Protein AF-A0A2G8JZD8-F1 (afdb_monomer)

Organism: Stichopus japonicus (NCBI:txid307972)

Nearest PDB structures (foldseek):
  2my3-assembly1_A  TM=3.533E-01  e=1.174E+00  Saccharomyces cerevisiae S288C
  2cpd-assembly1_A  TM=4.461E-01  e=5.438E+00  Homo sapiens
  8w2o-assembly1_F  TM=4.023E-01  e=7.977E+00  Saccharomyces cerevisiae S288C
  6n7r-assembly1_F  TM=4.042E-01  e=7.484E+00  Saccharomyces cerevisiae S288C

Structure (mmCIF, N/CA/C/O backbone):
data_AF-A0A2G8JZD8-F1
#
_entry.id   AF-A0A2G8JZD8-F1
#
loop_
_atom_site.group_PDB
_atom_site.id
_atom_site.type_symbol
_atom_site.label_atom_id
_atom_site.label_alt_id
_atom_site.label_comp_id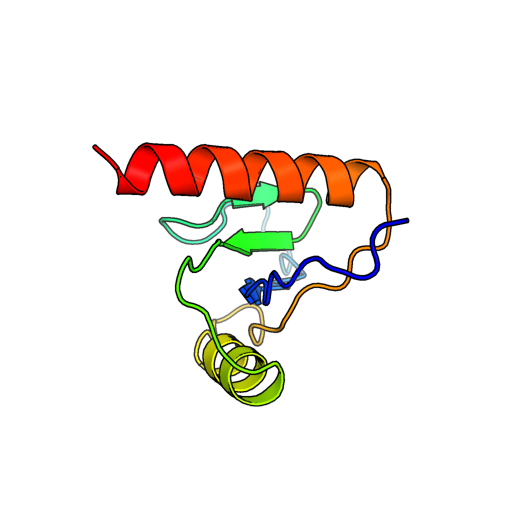
_atom_site.label_asym_id
_atom_site.label_entity_id
_atom_site.label_seq_id
_atom_site.pdbx_PDB_ins_code
_atom_site.Cartn_x
_atom_site.Cartn_y
_atom_site.Cartn_z
_atom_site.occupancy
_atom_site.B_iso_or_equiv
_atom_site.auth_seq_id
_atom_site.auth_comp_id
_atom_site.auth_asym_id
_atom_site.auth_atom_id
_atom_site.pdbx_PDB_model_num
ATOM 1 N N . MET A 1 1 ? 1.018 18.666 1.213 1.00 46.00 1 MET A N 1
ATOM 2 C CA . MET A 1 1 ? -0.354 18.653 1.760 1.00 46.00 1 MET A CA 1
ATOM 3 C C . MET A 1 1 ? -0.966 17.268 1.527 1.00 46.00 1 MET A C 1
ATOM 5 O O . MET A 1 1 ? -1.848 17.122 0.705 1.00 46.00 1 MET A O 1
ATOM 9 N N . LEU A 1 2 ? -0.434 16.237 2.199 1.00 36.81 2 LEU A N 1
ATOM 10 C CA . LEU A 1 2 ? -0.883 14.831 2.105 1.00 36.81 2 LEU A CA 1
ATOM 11 C C . LEU A 1 2 ? -0.525 14.070 3.401 1.00 36.81 2 LEU A C 1
ATOM 13 O O . LEU A 1 2 ? -0.177 12.900 3.400 1.00 36.81 2 LEU A O 1
ATOM 17 N N . LYS A 1 3 ? -0.588 14.772 4.541 1.00 44.44 3 LYS A N 1
ATOM 18 C CA . LYS A 1 3 ? -0.393 14.195 5.884 1.00 44.44 3 LYS A CA 1
ATOM 19 C C . LYS A 1 3 ? -1.698 13.639 6.494 1.00 44.44 3 LYS A C 1
ATOM 21 O O . LYS A 1 3 ? -1.722 13.318 7.671 1.00 44.44 3 LYS A O 1
ATOM 26 N N . PHE A 1 4 ? -2.778 13.533 5.713 1.00 43.09 4 PHE A N 1
ATOM 27 C CA . PHE A 1 4 ? -4.140 13.243 6.197 1.00 43.09 4 PHE A CA 1
ATOM 28 C C . PHE A 1 4 ? -4.875 12.192 5.371 1.00 43.09 4 PHE A C 1
ATOM 30 O O . PHE A 1 4 ? -6.069 1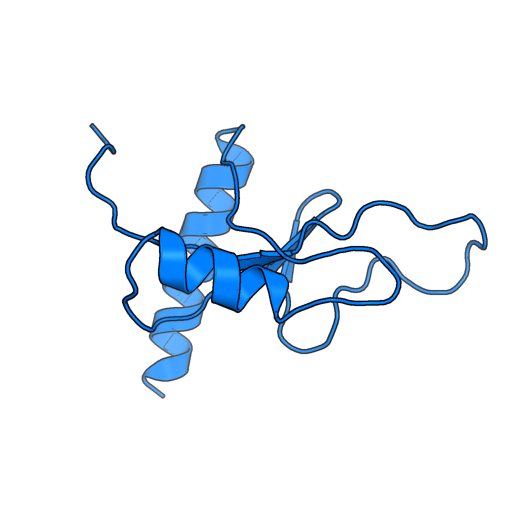2.288 5.108 1.00 43.09 4 PHE A O 1
ATOM 37 N N . ILE A 1 5 ? -4.153 11.162 4.961 1.00 44.31 5 ILE A N 1
ATOM 38 C CA . ILE A 1 5 ? -4.783 9.953 4.470 1.00 44.31 5 ILE A CA 1
ATOM 39 C C . ILE A 1 5 ? -4.103 8.807 5.224 1.00 44.31 5 ILE A C 1
ATOM 41 O O . ILE A 1 5 ? -3.086 8.286 4.799 1.00 44.31 5 ILE A O 1
ATOM 45 N N . ALA A 1 6 ? -4.485 8.484 6.458 1.00 40.72 6 ALA A N 1
ATOM 46 C CA . ALA A 1 6 ? -5.667 7.676 6.772 1.00 40.72 6 ALA A CA 1
ATOM 47 C C . ALA A 1 6 ? -5.808 6.371 5.956 1.00 40.72 6 ALA A C 1
ATOM 49 O O . ALA A 1 6 ? -6.826 5.700 6.083 1.00 40.72 6 ALA A O 1
ATOM 50 N N . TYR A 1 7 ? -4.818 5.971 5.149 1.00 47.59 7 TYR A N 1
ATOM 51 C CA . TYR A 1 7 ? -4.795 4.666 4.493 1.00 47.59 7 TYR A CA 1
ATOM 52 C C . TYR A 1 7 ? -3.658 3.864 5.081 1.00 47.59 7 TYR A C 1
ATOM 54 O O . TYR A 1 7 ? -2.517 3.858 4.650 1.00 47.59 7 TYR A O 1
ATOM 62 N N . VAL A 1 8 ? -4.037 3.214 6.158 1.00 50.34 8 VAL A N 1
ATOM 63 C CA . VAL A 1 8 ? -3.451 2.009 6.686 1.00 50.34 8 VAL A CA 1
ATOM 64 C C . VAL A 1 8 ? -3.429 0.956 5.567 1.00 50.34 8 VAL A C 1
ATOM 66 O O . VAL A 1 8 ? -4.403 0.237 5.349 1.00 50.34 8 VAL A O 1
ATOM 69 N N . VAL A 1 9 ? -2.376 0.957 4.747 1.00 54.09 9 VAL A N 1
ATOM 70 C CA . VAL A 1 9 ? -2.288 0.060 3.590 1.00 54.09 9 VAL A CA 1
ATOM 71 C C . VAL A 1 9 ? -1.491 -1.170 3.965 1.00 54.09 9 VAL A C 1
ATOM 73 O O . VAL A 1 9 ? -0.307 -1.066 4.266 1.00 54.09 9 VAL A O 1
ATOM 76 N N . CYS A 1 10 ? -2.132 -2.329 3.895 1.00 56.03 10 CYS A N 1
ATOM 77 C CA . CYS A 1 10 ? -1.463 -3.596 4.098 1.00 56.03 10 CYS A CA 1
ATOM 78 C C . CYS A 1 10 ? -0.755 -4.063 2.834 1.00 56.03 10 CYS A C 1
ATOM 80 O O . CYS A 1 10 ? -1.393 -4.451 1.860 1.00 56.03 10 CYS A O 1
ATOM 82 N N . ILE A 1 11 ? 0.565 -3.994 2.809 1.00 58.88 11 ILE A N 1
ATOM 83 C CA . ILE A 1 11 ? 1.352 -4.185 1.597 1.00 58.88 11 ILE A CA 1
ATOM 84 C C . ILE A 1 11 ? 2.427 -5.227 1.859 1.00 58.88 11 ILE A C 1
ATOM 86 O O . ILE A 1 11 ? 3.397 -5.022 2.580 1.00 58.88 11 ILE A O 1
ATOM 90 N N . ILE A 1 12 ? 2.251 -6.391 1.245 1.00 58.44 12 ILE A N 1
ATOM 91 C CA . ILE A 1 12 ? 3.227 -7.463 1.349 1.00 58.44 12 ILE A CA 1
ATOM 92 C C . ILE A 1 12 ? 4.453 -7.103 0.513 1.00 58.44 12 ILE A C 1
ATOM 94 O O . ILE A 1 12 ? 4.435 -7.089 -0.720 1.00 58.44 12 ILE A O 1
ATOM 98 N N . VAL A 1 13 ? 5.578 -6.916 1.186 1.00 56.34 13 VAL A N 1
ATOM 99 C CA . VAL A 1 13 ? 6.882 -6.898 0.534 1.00 56.34 13 VAL A CA 1
ATOM 100 C C . VAL A 1 13 ? 7.379 -8.344 0.450 1.00 56.34 13 VAL A C 1
ATOM 102 O O . VAL A 1 13 ? 8.077 -8.836 1.326 1.00 56.34 13 VAL A O 1
ATOM 105 N N . ALA A 1 14 ? 6.985 -9.058 -0.605 1.00 54.06 14 ALA A N 1
ATOM 106 C CA . ALA A 1 14 ? 7.580 -10.345 -0.955 1.00 54.06 14 ALA A CA 1
ATOM 107 C C . ALA A 1 14 ? 8.724 -10.094 -1.945 1.00 54.06 14 ALA A C 1
ATOM 109 O O . ALA A 1 14 ? 8.481 -10.064 -3.152 1.00 54.06 14 ALA A O 1
ATOM 110 N N . VAL A 1 15 ? 9.957 -9.887 -1.466 1.00 54.03 15 VAL A N 1
ATOM 111 C CA . VAL A 1 15 ? 11.114 -9.755 -2.372 1.00 54.03 15 VAL A CA 1
ATOM 112 C C . VAL A 1 15 ? 11.860 -11.078 -2.520 1.00 54.03 15 VAL A C 1
ATOM 114 O O . VAL A 1 15 ? 12.128 -11.777 -1.552 1.00 54.03 15 VAL A O 1
ATOM 117 N N . GLN A 1 16 ? 12.266 -11.302 -3.771 1.00 50.31 16 GLN A N 1
ATOM 118 C CA . GLN A 1 16 ? 13.233 -12.262 -4.313 1.00 50.31 16 GLN A CA 1
ATOM 119 C C . GLN A 1 16 ? 12.685 -13.617 -4.780 1.00 50.31 16 GLN A C 1
ATOM 121 O O . GLN A 1 16 ? 12.378 -14.536 -4.028 1.00 50.31 16 GLN A O 1
ATOM 126 N N . ALA A 1 17 ? 12.660 -13.734 -6.112 1.00 46.28 17 ALA A N 1
ATOM 127 C CA . ALA A 1 17 ? 12.846 -14.994 -6.803 1.00 46.28 17 ALA A CA 1
ATOM 128 C C . ALA A 1 17 ? 14.254 -15.506 -6.471 1.00 46.28 17 ALA A C 1
ATOM 130 O O . ALA A 1 17 ? 15.242 -14.960 -6.963 1.00 46.28 17 ALA A O 1
ATOM 131 N N . ASN A 1 18 ? 14.346 -16.540 -5.639 1.00 48.31 18 ASN A N 1
ATOM 132 C CA . ASN A 1 18 ? 15.504 -17.419 -5.711 1.00 48.31 18 ASN A CA 1
ATOM 133 C C . ASN A 1 18 ? 15.449 -18.102 -7.079 1.00 48.31 18 ASN A C 1
ATOM 135 O O . ASN A 1 18 ? 14.375 -18.515 -7.519 1.00 48.31 18 ASN A O 1
ATOM 139 N N . GLY A 1 19 ? 16.577 -18.075 -7.784 1.00 52.59 19 GLY A N 1
ATOM 140 C CA . GLY A 1 19 ? 16.665 -18.449 -9.186 1.00 52.59 19 GLY A CA 1
ATOM 141 C C . GLY A 1 19 ? 16.073 -19.825 -9.458 1.00 52.59 19 GLY A C 1
ATOM 142 O O . GLY A 1 19 ? 16.609 -20.814 -8.993 1.00 52.59 19 GLY A O 1
ATOM 143 N N . ASP A 1 20 ? 14.982 -19.831 -10.216 1.00 48.38 20 ASP A N 1
ATOM 144 C CA . ASP A 1 20 ? 14.687 -20.776 -11.287 1.00 48.38 20 ASP A CA 1
ATOM 145 C C . ASP A 1 20 ? 13.663 -20.090 -12.197 1.00 48.38 20 ASP A C 1
ATOM 147 O O . ASP A 1 20 ? 12.579 -19.674 -11.779 1.00 48.38 20 ASP A O 1
ATOM 151 N N . TYR A 1 21 ? 14.057 -19.870 -13.447 1.00 49.72 21 TYR A N 1
ATOM 152 C CA . TYR A 1 21 ? 13.446 -18.942 -14.403 1.00 49.72 21 TYR A CA 1
ATOM 153 C C . TYR A 1 21 ? 12.050 -19.354 -14.928 1.00 49.72 21 TYR A C 1
ATOM 155 O O . TYR A 1 21 ? 11.679 -18.951 -16.028 1.00 49.72 21 TYR A O 1
ATOM 163 N N . LEU A 1 22 ? 11.251 -20.133 -14.183 1.00 54.09 22 LEU A N 1
ATOM 164 C CA . LEU A 1 22 ? 10.042 -20.769 -14.732 1.00 54.09 22 LEU A CA 1
ATOM 165 C C . LEU A 1 22 ? 8.726 -20.628 -13.951 1.00 54.09 22 LEU A C 1
ATOM 167 O O . LEU A 1 22 ? 7.708 -21.051 -14.485 1.00 54.09 22 LEU A O 1
ATOM 171 N N . CYS A 1 23 ? 8.657 -19.959 -12.792 1.00 48.44 23 CYS A N 1
ATOM 172 C CA . CYS A 1 23 ? 7.358 -19.718 -12.130 1.00 48.44 23 CYS A CA 1
ATOM 173 C C . CYS A 1 23 ? 7.180 -18.291 -11.597 1.00 48.44 23 CYS A C 1
ATOM 175 O O . CYS A 1 23 ? 7.019 -18.038 -10.406 1.00 48.44 23 CYS A O 1
ATOM 177 N N . SER A 1 24 ? 7.072 -17.386 -12.570 1.00 50.41 24 SER A N 1
ATOM 178 C CA . SER A 1 24 ? 6.171 -16.231 -12.589 1.00 50.41 24 SER A CA 1
ATOM 179 C C . SER A 1 24 ? 6.413 -15.099 -11.577 1.00 50.41 24 SER A C 1
ATOM 181 O O . SER A 1 24 ? 6.429 -15.267 -10.357 1.00 50.41 24 SER A O 1
ATOM 183 N N . ARG A 1 25 ? 6.477 -13.876 -12.109 1.00 55.38 25 ARG A N 1
ATOM 184 C CA . ARG A 1 25 ? 6.341 -12.605 -11.381 1.00 55.38 25 ARG A CA 1
ATOM 185 C C . ARG A 1 25 ? 4.918 -12.421 -10.810 1.00 55.38 25 ARG A C 1
ATOM 187 O O . ARG A 1 25 ? 4.379 -11.322 -10.843 1.00 55.38 25 ARG A O 1
ATOM 194 N N . SER A 1 26 ? 4.280 -13.497 -10.361 1.00 70.00 26 SER A N 1
ATOM 195 C CA . SER A 1 26 ? 2.893 -13.489 -9.912 1.00 70.00 26 SER A CA 1
ATOM 196 C C . SER A 1 26 ? 2.847 -13.202 -8.429 1.00 70.00 26 SER A C 1
ATOM 198 O O . SER A 1 26 ? 3.481 -13.896 -7.626 1.00 70.00 26 SER A O 1
ATOM 200 N N . CYS A 1 27 ? 2.063 -12.199 -8.068 1.00 76.00 27 CYS A N 1
ATOM 201 C CA . CYS A 1 27 ? 1.56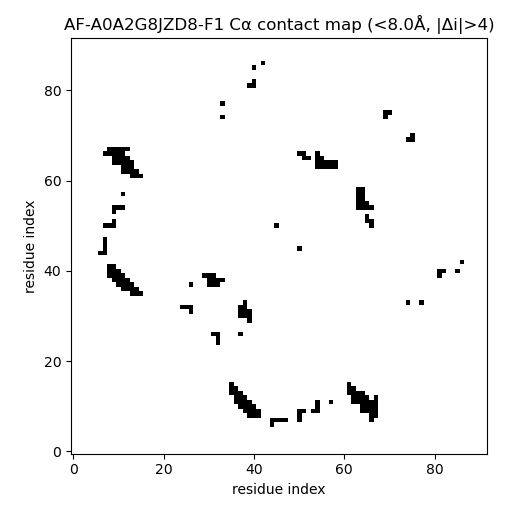7 -12.084 -6.713 1.00 76.00 27 CYS A CA 1
ATOM 202 C C . CYS A 1 27 ? 0.526 -13.185 -6.442 1.00 76.00 27 CYS A C 1
ATOM 204 O O . CYS A 1 27 ? -0.037 -13.740 -7.392 1.00 76.00 27 CYS A O 1
ATOM 206 N N . PRO A 1 28 ? 0.261 -13.530 -5.169 1.00 76.31 28 PRO A N 1
ATOM 207 C CA . PRO A 1 28 ? -0.808 -14.465 -4.839 1.00 76.31 28 PRO A CA 1
ATOM 208 C C . PRO A 1 28 ? -2.170 -13.976 -5.372 1.00 76.31 28 PRO A C 1
ATOM 210 O O . PRO A 1 28 ? -2.328 -12.787 -5.661 1.00 76.31 28 PRO A O 1
ATOM 213 N N . PRO A 1 29 ? -3.188 -14.847 -5.469 1.00 77.69 29 PRO A N 1
ATOM 214 C CA . PRO A 1 29 ? -4.527 -14.434 -5.881 1.00 77.69 29 PRO A CA 1
ATOM 215 C C . PRO A 1 29 ? -5.043 -13.240 -5.066 1.00 77.69 29 PRO A C 1
ATOM 217 O O . PRO A 1 29 ? -4.884 -13.205 -3.844 1.00 77.69 29 PRO A O 1
ATOM 220 N N . PHE A 1 30 ? -5.685 -12.283 -5.742 1.00 78.19 30 PHE A N 1
ATOM 221 C CA . PHE A 1 30 ? -6.214 -11.035 -5.161 1.00 78.19 30 PHE A CA 1
ATOM 222 C C . PHE A 1 30 ? -5.156 -10.011 -4.701 1.00 78.19 30 PHE A C 1
ATOM 224 O O . PHE A 1 30 ? -5.488 -9.065 -3.986 1.00 78.19 30 PHE A O 1
ATOM 231 N N . TRP A 1 31 ? -3.899 -10.176 -5.121 1.00 81.56 31 TRP A N 1
ATOM 232 C CA . TRP A 1 31 ? -2.821 -9.196 -4.957 1.00 81.56 31 TRP A CA 1
ATOM 233 C C . TRP A 1 31 ? -2.414 -8.616 -6.312 1.00 81.56 31 TRP A C 1
ATOM 235 O O . TRP A 1 31 ? -2.484 -9.295 -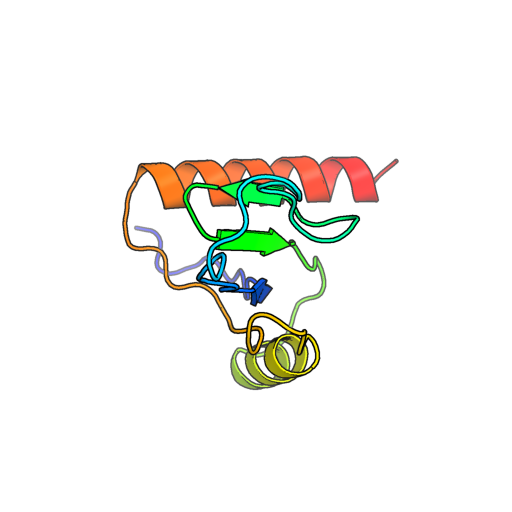7.334 1.00 81.56 31 TRP A O 1
ATOM 245 N N . THR A 1 32 ? -1.946 -7.370 -6.312 1.00 83.50 32 THR A N 1
ATOM 246 C CA . THR A 1 32 ? -1.512 -6.661 -7.524 1.00 83.50 32 THR A CA 1
ATOM 247 C C . THR A 1 32 ? -0.011 -6.404 -7.472 1.00 83.50 32 THR A C 1
ATOM 249 O O . THR A 1 32 ? 0.497 -5.920 -6.463 1.00 83.50 32 THR A O 1
ATOM 252 N N . SER A 1 33 ? 0.711 -6.724 -8.545 1.00 84.88 33 SER A N 1
ATOM 253 C CA . SER A 1 33 ? 2.154 -6.484 -8.633 1.00 84.88 33 SER A CA 1
ATOM 254 C C . SER A 1 33 ? 2.463 -5.054 -9.064 1.00 84.88 33 SER A C 1
ATOM 256 O O . SER A 1 33 ? 1.906 -4.584 -10.056 1.00 84.88 33 SER A O 1
ATOM 258 N N . PHE A 1 34 ? 3.431 -4.423 -8.406 1.00 83.50 34 PHE A N 1
ATOM 259 C CA . PHE A 1 34 ? 4.073 -3.203 -8.893 1.00 83.50 34 PHE A CA 1
ATOM 260 C C . PHE A 1 34 ? 5.565 -3.249 -8.557 1.00 83.50 34 PHE A C 1
ATOM 262 O O . PHE A 1 34 ? 5.960 -3.563 -7.433 1.00 83.50 34 PHE A O 1
ATOM 269 N N . GLY A 1 35 ? 6.420 -3.020 -9.555 1.00 81.88 35 GLY A N 1
ATOM 270 C CA . GLY A 1 35 ? 7.863 -3.207 -9.405 1.00 81.88 35 GLY A CA 1
ATOM 271 C C . GLY A 1 35 ? 8.226 -4.633 -8.966 1.00 81.88 35 GLY A C 1
ATOM 272 O O . GLY A 1 35 ? 8.059 -5.588 -9.725 1.00 81.88 35 GLY A O 1
ATOM 273 N N . ARG A 1 36 ? 8.759 -4.769 -7.746 1.00 78.19 36 ARG A N 1
ATOM 274 C CA . ARG A 1 36 ? 9.182 -6.049 -7.140 1.00 78.19 36 ARG A CA 1
ATOM 275 C C . ARG A 1 36 ? 8.328 -6.467 -5.937 1.00 7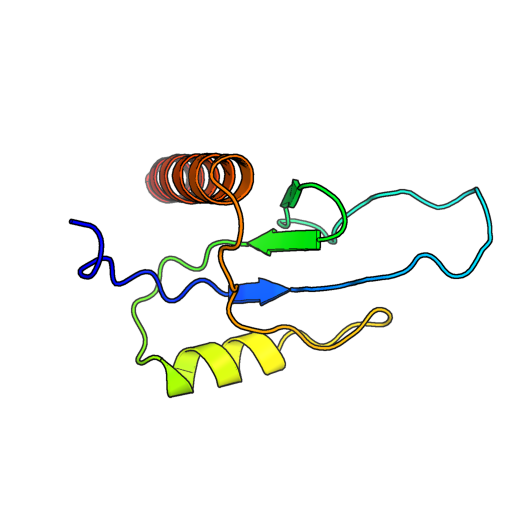8.19 36 ARG A C 1
ATOM 277 O O . ARG A 1 36 ? 8.717 -7.391 -5.232 1.00 78.19 36 ARG A O 1
ATOM 284 N N . SER A 1 37 ? 7.200 -5.796 -5.717 1.00 78.50 37 SER A N 1
ATOM 285 C CA . SER A 1 37 ? 6.366 -5.951 -4.523 1.00 78.50 37 SER A CA 1
ATOM 286 C C . SER A 1 37 ? 4.922 -6.310 -4.884 1.00 78.50 37 SER A C 1
ATOM 288 O O . SER A 1 37 ? 4.485 -6.134 -6.027 1.00 78.50 37 SER A O 1
ATOM 290 N N . CYS A 1 38 ? 4.183 -6.824 -3.897 1.00 81.81 38 CYS A N 1
ATOM 291 C CA . CYS A 1 38 ? 2.802 -7.271 -4.045 1.00 81.81 38 CYS A CA 1
ATOM 292 C C . CYS A 1 38 ? 1.873 -6.505 -3.104 1.00 81.81 38 CYS A C 1
ATOM 294 O O . CYS A 1 38 ? 2.030 -6.498 -1.888 1.00 81.81 38 CYS A O 1
ATOM 296 N N . TYR A 1 39 ? 0.840 -5.898 -3.666 1.00 82.06 39 TYR A N 1
ATOM 297 C CA . TYR A 1 39 ? 0.016 -4.919 -2.975 1.00 82.06 39 TYR A CA 1
ATOM 298 C C . TYR A 1 39 ? -1.430 -5.399 -2.868 1.00 82.06 39 TYR A C 1
ATOM 300 O O . TYR A 1 39 ? -1.9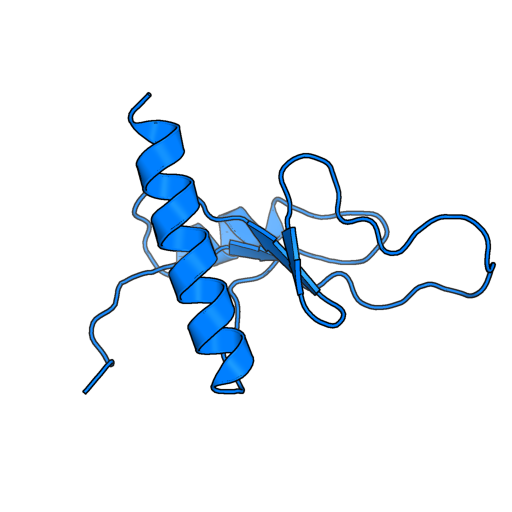69 -5.972 -3.820 1.00 82.06 39 TYR A O 1
ATOM 308 N N . ARG A 1 40 ? -2.078 -5.146 -1.725 1.00 83.38 40 ARG A N 1
ATOM 309 C CA . ARG A 1 40 ? -3.511 -5.398 -1.545 1.00 83.38 40 ARG A CA 1
ATOM 310 C C . ARG A 1 40 ? -4.145 -4.342 -0.657 1.00 83.38 40 ARG A C 1
ATOM 312 O O . ARG A 1 40 ? -3.653 -4.011 0.411 1.00 83.38 40 ARG A O 1
ATOM 319 N N . TYR A 1 41 ? -5.287 -3.830 -1.086 1.00 82.69 41 TYR A N 1
ATOM 320 C CA . TYR A 1 41 ? -6.056 -2.906 -0.271 1.00 82.69 41 TYR A CA 1
ATOM 321 C C . TYR A 1 41 ? -7.027 -3.662 0.640 1.00 82.69 41 TYR A C 1
ATOM 323 O O . TYR A 1 41 ? -7.760 -4.542 0.190 1.00 82.69 41 TYR A O 1
ATOM 331 N N . PHE A 1 42 ? -7.060 -3.282 1.916 1.00 78.06 42 PHE A N 1
ATOM 332 C CA . PHE A 1 42 ? -8.075 -3.722 2.866 1.00 78.06 42 PHE A CA 1
ATOM 333 C C . PHE A 1 42 ? -8.873 -2.488 3.279 1.00 78.06 42 PHE A C 1
ATOM 335 O O . PHE A 1 42 ? -8.358 -1.612 3.965 1.00 78.06 42 PHE A O 1
ATOM 342 N N . GLY A 1 43 ? -10.129 -2.404 2.841 1.00 75.19 43 GLY A N 1
ATOM 343 C CA . GLY A 1 43 ? -10.979 -1.225 3.043 1.00 75.19 43 GLY A CA 1
ATOM 344 C C . GLY A 1 43 ? -11.447 -0.977 4.477 1.00 75.19 43 GLY A C 1
ATOM 345 O O . GLY A 1 43 ? -12.206 -0.040 4.702 1.00 75.19 43 GLY A O 1
ATOM 346 N N . GLN A 1 44 ? -11.021 -1.796 5.440 1.00 78.44 44 GLN A N 1
ATOM 347 C CA . GLN A 1 44 ? -11.445 -1.683 6.828 1.00 78.44 44 GLN A CA 1
ATOM 348 C C . GLN A 1 44 ? -10.530 -0.720 7.600 1.00 78.44 44 GLN A C 1
ATOM 350 O O . GLN A 1 44 ? -9.328 -0.986 7.691 1.00 78.44 44 GLN A O 1
ATOM 355 N N . PRO A 1 45 ? -11.070 0.368 8.180 1.00 73.62 45 PRO A N 1
ATOM 356 C CA . PRO A 1 45 ? -10.303 1.258 9.042 1.00 73.62 45 PRO A CA 1
ATOM 357 C C . PRO A 1 45 ? -9.759 0.503 10.257 1.00 73.62 45 PRO A C 1
ATOM 359 O O . PRO A 1 45 ? -10.480 -0.268 10.888 1.00 73.62 45 PRO A O 1
ATOM 362 N N . ARG A 1 46 ? -8.490 0.740 10.581 1.00 78.44 46 ARG A N 1
ATOM 363 C CA . ARG A 1 46 ? -7.789 0.200 11.753 1.00 78.44 46 ARG A CA 1
ATOM 364 C C . ARG A 1 46 ? -6.852 1.267 12.303 1.00 78.44 46 ARG A C 1
ATOM 366 O O . ARG A 1 46 ? -6.503 2.206 11.583 1.00 78.44 46 AR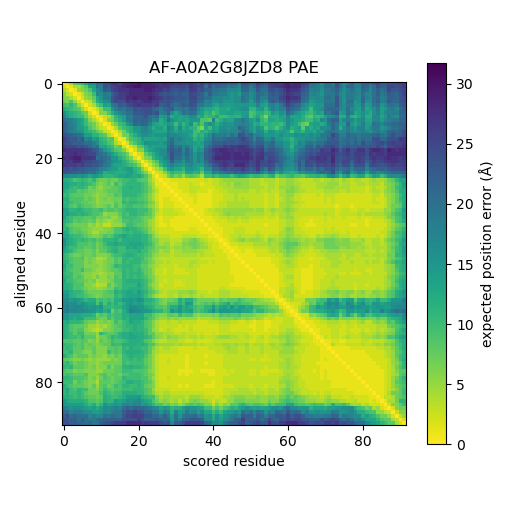G A O 1
ATOM 373 N N . THR A 1 47 ? -6.416 1.128 13.549 1.00 83.25 47 THR A N 1
ATOM 374 C CA . THR A 1 47 ? -5.244 1.875 14.020 1.00 83.25 47 THR A CA 1
ATOM 375 C C . THR A 1 47 ? -3.991 1.404 13.278 1.00 83.25 47 THR A C 1
ATOM 377 O O . THR A 1 47 ? -3.965 0.325 12.682 1.00 83.25 47 THR A O 1
ATOM 380 N N . TRP A 1 48 ? -2.931 2.211 13.308 1.00 80.50 48 TRP A N 1
ATOM 381 C CA . TRP A 1 48 ? -1.666 1.850 12.664 1.00 80.50 48 TRP A CA 1
ATOM 382 C C . TRP A 1 48 ? -1.126 0.503 13.179 1.00 80.50 48 TRP A C 1
ATOM 384 O O . TRP A 1 48 ? -0.747 -0.351 12.383 1.00 80.50 48 TRP A O 1
ATOM 394 N N . ILE A 1 49 ? -1.170 0.288 14.500 1.00 85.25 49 ILE A N 1
ATOM 395 C CA . ILE A 1 49 ? -0.658 -0.929 15.148 1.00 85.25 49 ILE A CA 1
ATOM 396 C C . ILE A 1 49 ? -1.482 -2.153 14.741 1.00 85.25 49 ILE A C 1
ATOM 398 O O . ILE A 1 49 ? -0.919 -3.138 14.278 1.00 85.25 49 ILE A O 1
ATOM 402 N N . GLU A 1 50 ? -2.812 -2.086 14.867 1.00 85.00 50 GLU A N 1
ATOM 403 C CA . GLU A 1 50 ? -3.703 -3.205 14.513 1.00 85.00 50 GLU A CA 1
ATOM 404 C C . GLU A 1 50 ? -3.532 -3.649 13.065 1.00 85.00 50 GLU A C 1
ATOM 406 O O . GLU A 1 50 ? -3.726 -4.813 12.724 1.00 85.00 50 GLU A O 1
ATOM 411 N N . ALA A 1 51 ? -3.198 -2.714 12.191 1.00 80.31 51 ALA A N 1
ATOM 412 C CA . ALA A 1 51 ? -3.027 -3.024 10.799 1.00 80.31 51 ALA A CA 1
ATOM 413 C C . ALA A 1 51 ? -1.669 -3.577 10.442 1.00 80.31 51 ALA A C 1
ATOM 415 O O . ALA A 1 51 ? -1.621 -4.496 9.640 1.00 80.31 51 ALA A O 1
ATOM 416 N N . GLU A 1 52 ? -0.594 -3.065 11.035 1.00 84.06 52 GLU A N 1
ATOM 417 C CA . GLU A 1 52 ? 0.714 -3.698 10.915 1.00 84.06 52 GLU A CA 1
ATOM 418 C C . GLU A 1 52 ? 0.641 -5.150 11.405 1.00 84.06 52 GLU A C 1
ATOM 420 O O . GLU A 1 52 ? 1.093 -6.054 10.710 1.00 84.06 52 GLU A O 1
ATOM 425 N N . GLU A 1 53 ? -0.032 -5.406 12.530 1.00 85.38 53 GLU A N 1
ATOM 426 C CA . GLU A 1 53 ? -0.268 -6.773 13.010 1.00 85.38 53 GLU A CA 1
ATOM 427 C C . GLU A 1 53 ? -1.140 -7.594 12.049 1.00 85.38 53 GLU A C 1
ATOM 429 O O . GLU A 1 53 ? -0.808 -8.740 11.736 1.00 85.38 53 GLU A O 1
ATOM 434 N N . ALA A 1 54 ? -2.207 -7.009 11.493 1.00 82.06 54 ALA A N 1
ATOM 435 C CA . ALA A 1 54 ? -2.990 -7.668 10.447 1.00 82.06 54 ALA A CA 1
ATOM 436 C C . ALA A 1 54 ? -2.133 -8.008 9.213 1.00 82.06 54 ALA A C 1
ATOM 438 O O . ALA A 1 54 ? -2.349 -9.044 8.584 1.00 82.06 54 ALA A O 1
ATOM 439 N N . CYS A 1 55 ? -1.146 -7.175 8.882 1.00 80.62 55 CYS A N 1
ATOM 440 C CA . CYS A 1 55 ? -0.242 -7.393 7.759 1.00 80.62 55 CYS A CA 1
ATOM 441 C C . CYS A 1 55 ? 0.778 -8.478 8.003 1.00 80.62 55 CYS A C 1
ATOM 443 O O . CYS A 1 55 ? 0.972 -9.326 7.132 1.00 80.62 55 CYS A O 1
ATOM 445 N N . LYS A 1 56 ? 1.340 -8.514 9.208 1.00 84.50 56 LYS A N 1
ATOM 446 C CA . LYS A 1 56 ? 2.191 -9.615 9.651 1.00 84.50 56 LYS A CA 1
ATOM 447 C C . LYS A 1 56 ? 1.436 -10.946 9.654 1.00 84.50 56 LYS A C 1
ATOM 449 O O . LYS A 1 56 ? 2.037 -11.990 9.425 1.00 84.50 56 LYS A O 1
ATOM 454 N N . GLY A 1 57 ? 0.112 -10.926 9.825 1.00 80.94 57 GLY A N 1
ATOM 455 C CA . GLY A 1 57 ? -0.740 -12.103 9.635 1.00 80.94 57 GLY A CA 1
ATOM 456 C C . GLY A 1 57 ? -0.640 -12.731 8.235 1.00 80.94 57 GLY A C 1
ATOM 457 O O . GLY A 1 57 ? -0.859 -13.932 8.084 1.00 80.94 57 GLY A O 1
ATOM 458 N N . PHE A 1 58 ? -0.257 -11.961 7.211 1.00 77.12 58 PHE A N 1
ATOM 459 C CA . PHE A 1 58 ? 0.020 -12.475 5.871 1.00 77.12 58 PHE A CA 1
ATOM 460 C C . PHE A 1 58 ? 1.504 -12.832 5.715 1.00 77.12 58 PHE A C 1
ATOM 462 O O . PHE A 1 58 ? 2.268 -12.141 5.040 1.00 77.12 58 PHE A O 1
ATOM 469 N N . ALA A 1 59 ? 1.912 -13.937 6.336 1.00 68.38 59 ALA A N 1
ATOM 470 C CA . ALA A 1 59 ? 3.214 -14.556 6.111 1.00 68.38 59 ALA A CA 1
ATOM 471 C C . ALA A 1 59 ? 3.133 -15.586 4.972 1.00 68.38 59 ALA A C 1
ATOM 473 O O . ALA A 1 59 ? 2.181 -16.363 4.883 1.00 68.38 59 ALA A O 1
ATOM 474 N N . GLY A 1 60 ? 4.139 -15.615 4.099 1.00 64.88 60 GLY A N 1
ATOM 475 C CA . GLY A 1 60 ? 4.239 -16.597 3.021 1.00 64.88 60 GLY A CA 1
ATOM 476 C C . GLY A 1 60 ? 5.665 -17.096 2.821 1.00 64.88 60 GLY A C 1
ATOM 477 O O . GLY A 1 60 ? 6.599 -16.658 3.486 1.00 64.88 60 GLY A O 1
ATOM 478 N N . THR A 1 61 ? 5.861 -17.971 1.834 1.00 54.84 61 THR A N 1
ATOM 479 C CA . THR A 1 61 ? 7.181 -18.533 1.474 1.00 54.84 61 THR A CA 1
ATOM 480 C C . THR A 1 61 ? 8.214 -17.487 1.038 1.00 54.84 61 THR A C 1
ATOM 482 O O . THR A 1 61 ? 9.379 -17.819 0.848 1.00 54.84 61 THR A O 1
ATOM 485 N N . ARG A 1 62 ? 7.790 -16.231 0.856 1.00 62.03 62 ARG A N 1
ATOM 486 C CA . ARG A 1 62 ? 8.586 -15.119 0.324 1.00 62.03 62 ARG A CA 1
ATOM 487 C C . ARG A 1 62 ? 8.741 -13.944 1.301 1.00 62.03 62 ARG A C 1
ATOM 489 O O . ARG A 1 62 ? 9.230 -12.899 0.887 1.00 62.03 62 ARG A O 1
ATOM 496 N N . GLY A 1 63 ? 8.311 -14.089 2.559 1.00 70.00 63 GLY A N 1
ATOM 497 C CA . GLY A 1 63 ? 8.463 -13.060 3.595 1.00 70.00 63 GLY A CA 1
ATOM 498 C C . GLY A 1 63 ? 7.206 -12.794 4.425 1.00 70.00 63 GLY A C 1
ATOM 499 O O . GLY A 1 63 ? 6.192 -13.486 4.301 1.00 70.00 63 GLY A O 1
ATOM 500 N N . LEU A 1 64 ? 7.309 -11.777 5.280 1.00 74.75 64 LEU A N 1
ATOM 501 C CA . LEU A 1 64 ? 6.250 -11.283 6.156 1.00 74.75 64 LEU A CA 1
ATOM 502 C C . LEU A 1 64 ? 5.577 -10.056 5.523 1.00 74.75 64 LEU A C 1
ATOM 504 O O . LEU A 1 64 ? 6.252 -9.206 4.942 1.00 74.75 64 LEU A O 1
ATOM 508 N N . GLY A 1 65 ? 4.252 -9.966 5.610 1.00 80.81 65 GLY A N 1
ATOM 509 C CA . GLY A 1 65 ? 3.521 -8.7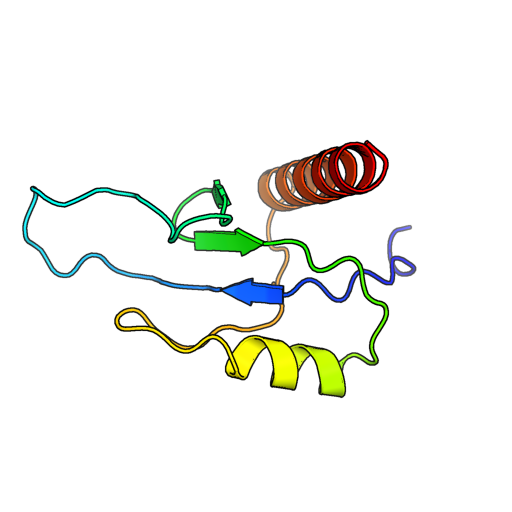74 5.193 1.00 80.81 65 GLY A CA 1
ATOM 510 C C . GLY A 1 65 ? 3.712 -7.607 6.159 1.00 80.81 65 GLY A C 1
ATOM 511 O O . GLY A 1 65 ? 3.818 -7.808 7.365 1.00 80.81 65 GLY A O 1
ATOM 512 N N . HIS A 1 66 ? 3.718 -6.383 5.629 1.00 84.44 66 HIS A N 1
ATOM 513 C CA . HIS A 1 66 ? 3.910 -5.157 6.408 1.00 84.44 66 HIS A CA 1
ATOM 514 C C . HIS A 1 66 ? 2.986 -4.045 5.910 1.00 84.44 66 HIS A C 1
ATOM 516 O O . HIS A 1 66 ? 2.313 -4.189 4.894 1.00 84.44 66 HIS A O 1
ATOM 522 N N . LEU A 1 67 ? 2.914 -2.918 6.607 1.00 83.56 67 LEU A N 1
ATOM 523 C CA . LEU A 1 67 ? 2.401 -1.690 6.009 1.00 83.56 67 LEU A CA 1
ATOM 524 C C . LEU A 1 67 ? 3.391 -1.158 4.963 1.00 83.56 67 LEU A C 1
ATOM 526 O O . LEU A 1 67 ? 4.605 -1.262 5.134 1.00 83.56 67 LEU A O 1
ATOM 530 N N . THR A 1 68 ? 2.893 -0.550 3.884 1.00 79.06 68 THR A N 1
ATOM 531 C CA . THR A 1 68 ? 3.805 0.031 2.881 1.00 79.06 68 THR A CA 1
ATOM 532 C C . THR A 1 68 ? 4.501 1.268 3.392 1.00 79.06 68 THR A C 1
ATOM 534 O O . THR A 1 68 ? 3.886 2.139 4.011 1.00 79.06 68 THR A O 1
ATOM 537 N N . SER A 1 69 ? 5.756 1.409 2.992 1.00 79.88 69 SER A N 1
ATOM 538 C CA . SER A 1 69 ? 6.352 2.716 2.763 1.00 79.88 69 SER A CA 1
ATOM 539 C C . SER A 1 69 ? 6.054 3.149 1.326 1.00 79.88 69 SER A C 1
ATOM 541 O O . SER A 1 69 ? 5.978 2.312 0.432 1.00 79.88 69 SER A O 1
ATOM 543 N N . ILE A 1 70 ? 5.836 4.447 1.110 1.00 80.31 70 ILE A N 1
ATOM 544 C CA . ILE A 1 70 ? 5.740 5.036 -0.230 1.00 80.31 70 ILE A CA 1
ATOM 545 C C . ILE A 1 70 ? 7.019 5.833 -0.438 1.00 80.31 70 ILE A C 1
ATOM 547 O O . ILE A 1 70 ? 7.272 6.785 0.304 1.00 80.31 70 ILE A O 1
ATOM 551 N N . VAL A 1 71 ? 7.834 5.432 -1.411 1.00 80.56 71 VAL A N 1
ATOM 552 C CA . VAL A 1 71 ? 9.171 6.015 -1.623 1.00 80.56 71 VAL A CA 1
ATOM 553 C C . VAL A 1 71 ? 9.327 6.711 -2.973 1.00 80.56 71 VAL A C 1
ATOM 555 O O . VAL A 1 71 ? 10.361 7.325 -3.226 1.00 80.56 71 VAL A O 1
ATOM 558 N N . SER A 1 72 ? 8.316 6.642 -3.841 1.00 84.38 72 SER A N 1
ATOM 559 C CA . SER A 1 72 ? 8.331 7.290 -5.156 1.00 84.38 72 SER A CA 1
ATOM 560 C C . SER A 1 72 ? 6.955 7.813 -5.567 1.00 84.38 72 SER A C 1
ATOM 562 O O . SER A 1 72 ? 5.923 7.372 -5.058 1.00 84.38 72 SER A O 1
ATOM 564 N N . GLU A 1 73 ? 6.942 8.756 -6.509 1.00 88.06 73 GLU A N 1
ATOM 565 C CA . GLU A 1 73 ? 5.710 9.298 -7.089 1.00 88.06 73 GLU A CA 1
ATOM 566 C C . GLU A 1 73 ? 4.943 8.248 -7.908 1.00 88.06 73 GLU A C 1
ATOM 568 O O . GLU A 1 73 ? 3.713 8.185 -7.831 1.00 88.06 73 GLU A O 1
ATOM 573 N N . ASP A 1 74 ? 5.658 7.373 -8.617 1.00 89.94 74 ASP A N 1
ATOM 574 C CA . ASP A 1 74 ? 5.052 6.269 -9.366 1.00 89.94 74 ASP A CA 1
ATOM 575 C C . ASP A 1 74 ? 4.357 5.279 -8.425 1.00 89.94 74 ASP A C 1
ATOM 577 O O . ASP A 1 74 ? 3.220 4.872 -8.671 1.00 89.94 74 ASP A O 1
ATOM 581 N N . GLU A 1 75 ? 4.999 4.939 -7.302 1.00 82.88 75 GLU A N 1
ATOM 582 C CA . GLU A 1 75 ? 4.391 4.098 -6.271 1.00 82.88 75 GLU A CA 1
ATOM 583 C C . GLU A 1 75 ? 3.167 4.781 -5.656 1.00 82.88 75 GLU A C 1
ATOM 585 O O . GLU A 1 75 ? 2.110 4.163 -5.544 1.00 82.88 75 GLU A O 1
ATOM 590 N N . ASN A 1 76 ? 3.256 6.072 -5.331 1.00 84.56 76 ASN A N 1
ATOM 591 C CA . ASN A 1 76 ? 2.118 6.833 -4.818 1.00 84.56 76 ASN A CA 1
ATOM 592 C C . ASN A 1 76 ? 0.921 6.822 -5.792 1.00 84.56 76 ASN A C 1
ATOM 594 O O . ASN A 1 76 ? -0.231 6.634 -5.384 1.00 84.56 76 ASN A O 1
ATOM 598 N N . SER A 1 77 ? 1.194 6.994 -7.087 1.00 89.19 77 SER A N 1
ATOM 599 C CA . SER A 1 77 ? 0.184 6.979 -8.149 1.00 89.19 77 SER A CA 1
ATOM 600 C C . SER A 1 77 ? -0.455 5.600 -8.298 1.00 89.19 77 SER A C 1
ATOM 602 O O . SER A 1 77 ? -1.683 5.488 -8.342 1.00 89.19 77 SER A O 1
ATOM 604 N N . PHE A 1 78 ? 0.358 4.542 -8.291 1.00 87.50 78 PHE A N 1
ATOM 605 C CA . PHE A 1 78 ? -0.114 3.162 -8.320 1.00 87.50 78 PHE A CA 1
ATOM 606 C C . PHE A 1 78 ? -1.009 2.830 -7.114 1.00 87.50 78 PHE A C 1
ATOM 608 O O . PHE A 1 78 ? -2.117 2.321 -7.293 1.00 87.50 78 PHE A O 1
ATOM 615 N N . ILE A 1 79 ? -0.584 3.171 -5.890 1.00 83.94 79 ILE A N 1
ATOM 616 C CA . ILE A 1 79 ? -1.377 2.950 -4.670 1.00 83.94 79 ILE A CA 1
ATOM 617 C C . ILE A 1 79 ? -2.715 3.683 -4.742 1.00 83.94 79 ILE A C 1
ATOM 619 O O . ILE A 1 79 ? -3.754 3.115 -4.397 1.00 83.94 79 ILE A O 1
ATOM 623 N N . THR A 1 80 ? -2.710 4.923 -5.231 1.00 84.19 80 THR A N 1
ATOM 624 C CA . THR A 1 80 ? -3.935 5.713 -5.396 1.00 84.19 80 THR A CA 1
ATOM 625 C C . THR A 1 80 ? -4.919 5.012 -6.334 1.00 84.19 80 THR A C 1
ATOM 627 O O . THR A 1 80 ? -6.091 4.859 -5.989 1.00 84.19 80 THR A O 1
ATOM 630 N N . GLN A 1 81 ? -4.450 4.520 -7.483 1.00 86.62 81 GLN A N 1
ATOM 631 C CA . GLN A 1 81 ? -5.287 3.779 -8.432 1.00 86.62 81 GLN A CA 1
ATOM 632 C C . GLN A 1 81 ? -5.809 2.466 -7.840 1.00 86.62 81 GLN A C 1
ATOM 634 O O . GLN A 1 81 ? -6.998 2.168 -7.967 1.00 86.62 81 GLN A O 1
ATOM 639 N N . LEU A 1 82 ? -4.955 1.712 -7.139 1.00 84.44 82 LEU A N 1
ATOM 640 C CA . LEU A 1 82 ? -5.331 0.455 -6.494 1.00 84.44 82 LEU A CA 1
ATOM 641 C C . LEU A 1 82 ? -6.456 0.657 -5.471 1.00 84.44 82 LEU A C 1
ATOM 643 O O . LEU A 1 82 ? -7.418 -0.112 -5.456 1.00 84.44 82 LEU A O 1
ATOM 647 N N . VAL A 1 83 ? -6.365 1.699 -4.639 1.00 81.50 83 VAL A N 1
ATOM 648 C CA . VAL A 1 83 ? -7.404 2.039 -3.654 1.00 81.50 83 VAL A CA 1
ATOM 649 C C . VAL A 1 83 ? -8.707 2.430 -4.348 1.00 81.50 83 VAL A C 1
ATOM 651 O O . VAL A 1 83 ? -9.768 1.944 -3.956 1.00 81.50 83 VAL A O 1
ATOM 654 N N . MET A 1 84 ? -8.644 3.279 -5.378 1.00 83.69 84 MET A N 1
ATOM 655 C CA . MET A 1 84 ? -9.835 3.727 -6.108 1.00 83.69 84 MET A CA 1
ATOM 656 C C . MET A 1 84 ? -10.565 2.558 -6.774 1.00 83.69 84 MET A C 1
ATOM 658 O O . MET A 1 84 ? -11.765 2.398 -6.563 1.00 83.69 84 MET A O 1
ATOM 662 N N . TYR A 1 85 ? -9.840 1.701 -7.498 1.00 83.12 85 TYR A N 1
ATOM 663 C CA . TYR A 1 85 ? -10.410 0.515 -8.140 1.00 83.12 85 TYR A CA 1
ATOM 664 C C . TYR A 1 85 ? -10.979 -0.480 -7.120 1.00 83.12 85 TYR A C 1
ATOM 666 O O . TYR A 1 85 ? -12.073 -1.012 -7.283 1.00 83.12 85 TYR A O 1
ATOM 674 N N . SER A 1 86 ? -10.261 -0.716 -6.021 1.00 80.12 86 SER A N 1
ATOM 675 C CA . SER A 1 86 ? -10.720 -1.666 -5.004 1.00 80.12 86 SER A CA 1
ATOM 676 C C . SER A 1 86 ? -11.976 -1.174 -4.281 1.00 80.12 86 SER A C 1
ATOM 678 O O . SER A 1 86 ? -12.802 -1.983 -3.874 1.00 80.12 86 SER A O 1
ATOM 680 N N . ARG A 1 87 ? -12.154 0.145 -4.133 1.00 72.56 87 ARG A N 1
ATOM 681 C CA . ARG A 1 87 ? -13.381 0.729 -3.573 1.00 72.56 87 ARG A CA 1
ATOM 682 C C . ARG A 1 87 ? -14.577 0.583 -4.501 1.00 72.56 87 ARG A C 1
ATOM 684 O O . ARG A 1 87 ? -15.651 0.254 -4.015 1.00 72.56 87 ARG A O 1
ATOM 691 N N . THR A 1 88 ? -14.397 0.808 -5.801 1.00 60.41 88 THR A N 1
ATOM 692 C CA . THR A 1 88 ? -15.493 0.701 -6.772 1.00 60.41 88 THR A CA 1
ATOM 693 C C . THR A 1 88 ? -15.951 -0.744 -6.973 1.00 60.41 88 THR A C 1
ATOM 695 O O . THR A 1 88 ? -17.143 -0.979 -7.143 1.00 60.41 88 THR A O 1
ATOM 698 N N . VAL A 1 89 ? -15.040 -1.719 -6.882 1.00 56.16 89 VAL A N 1
ATOM 699 C CA . VAL A 1 89 ? -15.376 -3.153 -6.972 1.00 56.16 89 VAL A CA 1
ATOM 700 C C . VAL A 1 89 ? -16.084 -3.678 -5.715 1.00 56.16 89 VAL A C 1
ATOM 702 O O . VAL A 1 89 ? -16.905 -4.577 -5.820 1.00 56.16 89 VAL A O 1
ATOM 705 N N . VAL A 1 90 ? -15.824 -3.118 -4.529 1.00 51.03 90 VAL A N 1
ATOM 706 C CA . VAL A 1 90 ? -16.531 -3.504 -3.285 1.00 51.03 90 VAL A CA 1
ATOM 707 C C . VAL A 1 90 ? -17.971 -2.958 -3.236 1.00 51.03 90 VAL A C 1
ATOM 709 O O . VAL A 1 90 ? -18.775 -3.421 -2.432 1.00 51.03 90 VAL A O 1
ATOM 712 N N . SER A 1 91 ? -18.313 -1.996 -4.098 1.00 42.19 91 SER A N 1
ATOM 713 C CA . SER A 1 91 ? -19.659 -1.414 -4.218 1.00 42.19 91 SER A CA 1
ATOM 714 C C . SER A 1 91 ? -20.535 -2.022 -5.328 1.00 42.19 91 SER A C 1
ATOM 716 O O . SER A 1 91 ? -21.583 -1.451 -5.627 1.00 42.19 91 SER A O 1
ATOM 718 N N . GLY A 1 92 ? -20.111 -3.129 -5.949 1.00 35.25 92 GLY A N 1
ATOM 719 C CA . GLY A 1 92 ? -20.860 -3.858 -6.983 1.00 35.25 92 GLY A CA 1
ATOM 720 C C . GLY A 1 92 ? -21.385 -5.199 -6.495 1.00 35.25 92 GLY A C 1
ATOM 721 O O . GLY A 1 92 ? -20.620 -5.898 -5.796 1.00 35.25 92 GLY A O 1
#

Radius of gyration: 13.76 Å; Cα contacts (8 Å, |Δi|>4): 110; chains: 1; bounding box: 38×39×30 Å

Sequence (92 aa):
MLKFIAYVVCIIVAVQANGDYLCSRSCPPFWTSFGRSCYRYFGQPRTWIEAEEACKGFAGTRGLGHLTSIVSEDENSFITQLVMYSRTVVSG

Foldseek 3Di:
DPPDDPFQWWWAAQADDPDDPPDDPDDPPQWDDDDRTTGHGDPDRDPNVVSQVVNQVPQDPRGGIGGDDDDDPVSVVVVVVRVVVVVVVVVD

pLDDT: mean 70.19, std 15.5, range [35.25, 89.94]

Mean predicted aligned error: 9.56 Å

Secondary structure (DSSP, 8-state):
---------EEE------S-TTS-SPPPTT-EEETTEEE----S---HHHHHHHHHT-EETTEEEEEPP--SHHHHHHHHHHHHHHHHHHT-

InterPr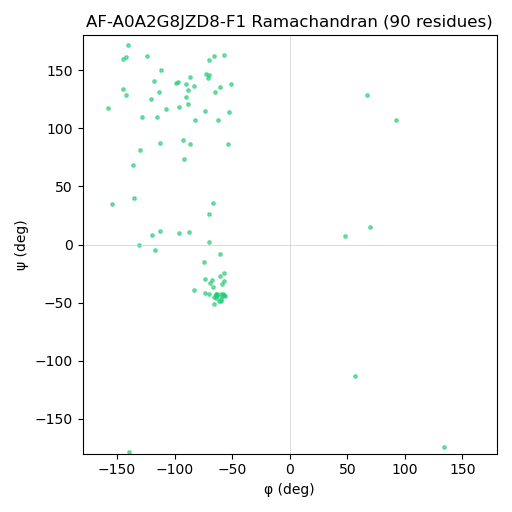o domains:
  IPR016186 C-type lectin-like/link domain superfamily [G3DSA:3.10.100.10] (23-92)
  IPR016187 C-type lectin fold [SSF56436] (6-86)
  IPR050111 C-type lectin and snaclec domain-containing protein [PTHR22803] (19-83)

Solvent-accessible surface area (backbone atoms only — not comparable to full-atom values): 5752 Å² total; per-residue (Å²): 144,79,92,81,67,94,64,73,42,37,24,31,54,47,62,76,84,73,91,65,102,79,76,70,95,66,45,62,93,91,40,45,68,56,98,72,33,29,37,41,82,56,93,69,91,63,56,70,66,63,39,35,54,56,15,45,69,50,58,57,104,46,42,55,15,29,54,63,82,80,90,46,70,68,53,48,52,49,52,52,50,52,49,54,52,55,53,59,58,73,75,106